Protein AF-A0AAU3PXA5-F1 (afdb_monomer_lite)

Structure (mmCIF, N/CA/C/O backbone):
data_AF-A0AAU3PXA5-F1
#
_entry.id   AF-A0AAU3PXA5-F1
#
loop_
_atom_site.group_PDB
_atom_site.id
_atom_site.type_symbol
_atom_site.label_atom_id
_atom_site.label_alt_id
_atom_site.label_comp_id
_atom_site.label_asym_id
_atom_site.label_entity_id
_atom_site.label_seq_id
_atom_site.pdbx_PDB_ins_code
_atom_site.Cartn_x
_atom_site.Cartn_y
_atom_site.Cartn_z
_atom_site.occupancy
_atom_site.B_iso_or_equiv
_atom_site.auth_seq_id
_atom_site.auth_comp_id
_atom_site.auth_asym_id
_atom_site.auth_atom_id
_atom_site.pdbx_PDB_model_num
ATOM 1 N N . MET A 1 1 ? 15.608 -9.617 -27.923 1.00 47.84 1 MET A N 1
ATOM 2 C CA . MET A 1 1 ? 14.326 -9.577 -27.190 1.00 47.84 1 MET A CA 1
ATOM 3 C C . MET A 1 1 ? 13.743 -8.193 -27.395 1.00 47.84 1 MET A C 1
ATOM 5 O O . MET A 1 1 ? 14.314 -7.245 -26.876 1.00 47.84 1 MET A O 1
ATOM 9 N N . LEU A 1 2 ? 12.696 -8.069 -28.218 1.00 52.81 2 LEU A N 1
ATOM 10 C CA . LEU A 1 2 ? 11.976 -6.806 -28.411 1.00 52.81 2 LEU A CA 1
ATOM 11 C C . LEU A 1 2 ? 11.156 -6.513 -27.149 1.00 52.81 2 LEU A C 1
ATOM 13 O O . LEU A 1 2 ? 9.983 -6.868 -27.065 1.00 52.81 2 LEU A O 1
ATOM 17 N N . TYR A 1 3 ? 11.770 -5.903 -26.143 1.00 56.94 3 TYR A N 1
ATOM 18 C CA . TYR A 1 3 ? 10.990 -5.197 -25.136 1.00 56.94 3 TYR A CA 1
ATOM 19 C C . TYR A 1 3 ? 10.439 -3.938 -25.812 1.00 56.94 3 TYR A C 1
ATOM 21 O O . TYR A 1 3 ? 11.200 -3.080 -26.248 1.00 56.94 3 TYR A O 1
ATOM 29 N N . ASN A 1 4 ? 9.118 -3.857 -25.981 1.00 72.69 4 ASN A N 1
ATOM 30 C CA . ASN A 1 4 ? 8.476 -2.684 -26.568 1.00 72.69 4 ASN A CA 1
ATOM 31 C C . ASN A 1 4 ? 8.512 -1.558 -25.522 1.00 72.69 4 ASN A C 1
ATOM 33 O O . ASN A 1 4 ? 7.711 -1.565 -24.589 1.00 72.69 4 ASN A O 1
ATOM 37 N N . GLY A 1 5 ? 9.479 -0.642 -25.638 1.00 70.62 5 GLY A N 1
ATOM 38 C CA . GLY A 1 5 ? 9.683 0.484 -24.714 1.00 70.62 5 GLY A CA 1
ATOM 39 C C . GLY A 1 5 ? 8.392 1.231 -24.342 1.00 70.62 5 GLY A C 1
ATOM 40 O O . GLY A 1 5 ? 8.137 1.395 -23.150 1.00 70.62 5 GLY A O 1
ATOM 41 N N . PRO A 1 6 ? 7.527 1.582 -25.314 1.00 78.94 6 PRO A N 1
ATOM 42 C CA . PRO A 1 6 ? 6.183 2.100 -25.057 1.00 78.94 6 PRO A CA 1
ATOM 43 C C . PRO A 1 6 ? 5.331 1.268 -24.085 1.00 78.94 6 PRO A C 1
ATOM 45 O O . PRO A 1 6 ? 4.703 1.834 -23.201 1.00 78.94 6 PRO A O 1
ATOM 48 N N . ILE A 1 7 ? 5.339 -0.066 -24.190 1.00 82.19 7 ILE A N 1
ATOM 49 C CA . ILE A 1 7 ? 4.559 -0.948 -23.301 1.00 82.19 7 ILE A CA 1
ATOM 50 C C . ILE A 1 7 ? 5.124 -0.927 -21.879 1.00 82.19 7 ILE A C 1
ATOM 52 O O . ILE A 1 7 ? 4.361 -0.870 -20.919 1.00 82.19 7 ILE A O 1
ATOM 56 N N . LEU A 1 8 ? 6.453 -0.953 -21.727 1.00 79.50 8 LEU A N 1
ATOM 57 C CA . LEU A 1 8 ? 7.088 -0.860 -20.407 1.00 79.50 8 LEU A CA 1
ATOM 58 C C . LEU A 1 8 ? 6.833 0.498 -19.748 1.00 79.50 8 LEU A C 1
ATOM 60 O O . LEU A 1 8 ? 6.679 0.565 -18.530 1.00 79.50 8 LEU A O 1
ATOM 64 N N . GLN A 1 9 ? 6.769 1.562 -20.547 1.00 82.25 9 GLN A N 1
ATOM 65 C CA . GLN A 1 9 ? 6.438 2.892 -20.060 1.00 82.25 9 GLN A CA 1
ATOM 66 C C . GLN A 1 9 ? 4.978 2.981 -19.602 1.00 82.25 9 GLN A C 1
ATOM 68 O O . GLN A 1 9 ? 4.743 3.367 -18.461 1.00 82.25 9 GLN A O 1
ATOM 73 N N . THR A 1 10 ? 4.018 2.542 -20.422 1.00 85.81 10 THR A N 1
ATOM 74 C CA . THR A 1 10 ? 2.601 2.499 -20.024 1.00 85.81 10 THR A CA 1
ATOM 75 C C . THR A 1 10 ? 2.398 1.653 -18.769 1.00 85.81 10 THR A C 1
ATOM 77 O O . THR A 1 10 ? 1.760 2.104 -17.824 1.00 85.81 10 THR A O 1
ATOM 80 N N . LEU A 1 11 ? 3.013 0.469 -18.700 1.00 85.56 11 LEU A N 1
ATOM 81 C CA . LEU A 1 11 ? 2.925 -0.395 -17.523 1.00 85.56 11 LEU A CA 1
ATOM 82 C C . LEU A 1 11 ? 3.503 0.278 -16.266 1.00 85.56 11 LEU A C 1
ATOM 84 O O . LEU A 1 11 ? 2.931 0.165 -15.186 1.00 85.56 11 LEU A O 1
ATOM 88 N N . SER A 1 12 ? 4.628 0.986 -16.391 1.00 85.25 12 SER A N 1
ATOM 89 C CA . SER A 1 12 ? 5.231 1.734 -15.280 1.00 85.25 12 SER A CA 1
ATOM 90 C C . SER A 1 12 ? 4.312 2.853 -14.773 1.00 85.25 12 SER A C 1
ATOM 92 O O . SER A 1 12 ? 4.153 3.013 -13.562 1.00 85.25 12 SER A O 1
ATOM 94 N N . GLU A 1 13 ? 3.675 3.590 -15.683 1.00 88.94 13 GLU A N 1
ATOM 95 C CA . GLU A 1 13 ? 2.747 4.683 -15.366 1.00 88.94 13 GLU A CA 1
ATOM 96 C C . GLU A 1 13 ? 1.453 4.172 -14.710 1.00 88.94 13 GLU A C 1
ATOM 98 O O . GLU A 1 13 ? 0.984 4.747 -13.722 1.00 88.94 13 GLU A O 1
ATOM 103 N N . GLU A 1 14 ? 0.903 3.061 -15.205 1.00 90.69 14 GLU A N 1
ATOM 104 C CA . GLU A 1 14 ? -0.277 2.408 -14.632 1.00 90.69 14 GLU A CA 1
ATOM 105 C C . GLU A 1 14 ? 0.009 1.877 -13.224 1.00 90.69 14 GLU A C 1
ATOM 107 O O . GLU A 1 14 ? -0.748 2.157 -12.291 1.00 90.69 14 GLU A O 1
ATOM 112 N N . LEU A 1 15 ? 1.134 1.178 -13.033 1.00 89.31 15 LEU A N 1
ATOM 113 C CA . LEU A 1 15 ? 1.541 0.674 -11.719 1.00 89.31 15 LEU A CA 1
ATOM 114 C C . LEU A 1 15 ? 1.739 1.813 -10.715 1.00 89.31 15 LEU A C 1
ATOM 116 O O . LEU A 1 15 ? 1.247 1.725 -9.589 1.00 89.31 15 LEU A O 1
ATOM 120 N N . ALA A 1 16 ? 2.395 2.904 -11.119 1.00 87.12 16 ALA A N 1
ATOM 121 C CA . ALA A 1 16 ? 2.582 4.074 -10.264 1.00 87.12 16 ALA A CA 1
ATOM 122 C C . ALA A 1 16 ? 1.244 4.730 -9.881 1.00 87.12 16 ALA A C 1
ATOM 124 O O . ALA A 1 16 ? 1.036 5.089 -8.719 1.00 87.12 16 ALA A O 1
ATOM 125 N N . THR A 1 17 ? 0.319 4.841 -10.838 1.00 92.12 17 THR A N 1
ATOM 126 C CA . THR A 1 17 ? -1.015 5.416 -10.624 1.00 92.12 17 THR A CA 1
ATOM 127 C C . THR A 1 17 ? -1.845 4.565 -9.665 1.00 92.12 17 THR A C 1
ATOM 129 O O . THR A 1 17 ? -2.378 5.080 -8.680 1.00 92.12 17 THR A O 1
ATOM 132 N N . HIS A 1 18 ? -1.919 3.254 -9.903 1.00 89.62 18 HIS A N 1
ATOM 133 C CA . HIS A 1 18 ? -2.652 2.326 -9.043 1.00 89.62 18 HIS A CA 1
ATOM 134 C C . HIS A 1 18 ? -2.061 2.258 -7.639 1.00 89.62 18 HIS A C 1
ATOM 136 O O . HIS A 1 18 ? -2.808 2.286 -6.661 1.00 89.62 18 HIS A O 1
ATOM 142 N N . ARG A 1 19 ? -0.729 2.256 -7.526 1.00 88.31 19 ARG A N 1
ATOM 143 C CA . ARG A 1 19 ? -0.044 2.349 -6.237 1.00 88.31 19 ARG A CA 1
ATOM 144 C C . ARG A 1 19 ? -0.441 3.617 -5.490 1.00 88.31 19 ARG A C 1
ATOM 146 O O . ARG A 1 19 ? -0.805 3.545 -4.321 1.00 88.31 19 ARG A O 1
ATOM 153 N N . GLY A 1 20 ? -0.370 4.771 -6.155 1.00 89.06 20 GLY A N 1
ATOM 154 C CA . GLY A 1 20 ? -0.716 6.058 -5.555 1.00 89.06 20 GLY A CA 1
ATOM 155 C C . GLY A 1 20 ? -2.154 6.086 -5.041 1.00 89.06 20 GLY A C 1
ATOM 156 O O . GLY A 1 20 ? -2.391 6.495 -3.906 1.00 89.06 20 GLY A O 1
ATOM 157 N N . ALA A 1 21 ? -3.097 5.581 -5.840 1.00 91.75 21 ALA A N 1
ATOM 158 C CA . ALA A 1 21 ? -4.500 5.474 -5.451 1.00 91.75 21 ALA A CA 1
ATOM 159 C C . ALA A 1 21 ? -4.700 4.545 -4.243 1.00 91.75 21 ALA A C 1
ATOM 161 O O . ALA A 1 21 ? -5.400 4.907 -3.299 1.00 91.75 21 ALA A O 1
ATOM 162 N N . LEU A 1 22 ? -4.052 3.376 -4.237 1.00 89.44 22 LEU A N 1
ATOM 163 C CA . LEU A 1 22 ? -4.183 2.402 -3.154 1.00 89.44 22 LEU A CA 1
ATOM 164 C C . LEU A 1 22 ? -3.592 2.919 -1.835 1.00 89.44 22 LEU A C 1
ATOM 166 O O . LEU A 1 22 ? -4.213 2.775 -0.785 1.00 89.44 22 LEU A O 1
ATOM 170 N N . VAL A 1 23 ? -2.429 3.575 -1.888 1.00 90.19 23 VAL A N 1
ATOM 171 C CA . VAL A 1 23 ? -1.803 4.206 -0.715 1.00 90.19 23 VAL A CA 1
ATOM 172 C C . VAL A 1 23 ? -2.682 5.331 -0.165 1.00 90.19 23 VAL A C 1
ATOM 174 O O . VAL A 1 23 ? -2.865 5.424 1.049 1.00 90.19 23 VAL A O 1
ATOM 177 N N . ALA A 1 24 ? -3.253 6.163 -1.041 1.00 91.69 24 ALA A N 1
ATOM 178 C CA . ALA A 1 24 ? -4.154 7.235 -0.632 1.00 91.69 24 ALA A CA 1
ATOM 179 C C . ALA A 1 24 ? -5.410 6.686 0.062 1.00 91.69 24 ALA A C 1
ATOM 181 O O . ALA A 1 24 ? -5.784 7.170 1.130 1.00 91.69 24 ALA A O 1
ATOM 182 N N . GLU A 1 25 ? -6.026 5.641 -0.495 1.00 91.75 25 GLU A N 1
ATOM 183 C CA . GLU A 1 25 ? -7.217 5.030 0.095 1.00 91.75 25 GLU A CA 1
ATOM 184 C C . GLU A 1 25 ? -6.908 4.333 1.425 1.00 91.75 25 GLU A C 1
ATOM 186 O O . GLU A 1 25 ? -7.638 4.493 2.404 1.00 91.75 25 GLU A O 1
ATOM 191 N N . ALA A 1 26 ? -5.771 3.638 1.514 1.00 90.06 26 ALA A N 1
ATOM 192 C CA . ALA A 1 26 ? -5.319 3.047 2.765 1.00 90.06 26 ALA A CA 1
ATOM 193 C C . ALA A 1 26 ? -5.093 4.120 3.846 1.00 90.06 26 ALA A C 1
ATOM 195 O O . ALA A 1 26 ? -5.526 3.936 4.985 1.00 90.06 26 ALA A O 1
ATOM 196 N N . ALA A 1 27 ? -4.492 5.265 3.503 1.00 90.19 27 ALA A N 1
ATOM 197 C CA . ALA A 1 27 ? -4.306 6.387 4.425 1.00 90.19 27 ALA A CA 1
ATOM 198 C C . ALA A 1 27 ? -5.642 7.016 4.866 1.00 90.19 27 ALA A C 1
ATOM 200 O O . ALA A 1 27 ? -5.828 7.309 6.052 1.00 90.19 27 ALA A O 1
ATOM 201 N N . ASN A 1 28 ? -6.602 7.165 3.947 1.00 91.75 28 ASN A N 1
ATOM 202 C CA . ASN A 1 28 ? -7.957 7.619 4.268 1.00 91.75 28 ASN A CA 1
ATOM 203 C C . ASN A 1 28 ? -8.634 6.675 5.268 1.00 91.75 28 ASN A C 1
ATOM 205 O O . ASN A 1 28 ? -9.216 7.134 6.256 1.00 91.75 28 ASN A O 1
ATOM 209 N N . LEU A 1 29 ? -8.502 5.361 5.063 1.00 91.75 29 LEU A N 1
ATOM 210 C CA . LEU A 1 29 ? -9.017 4.359 5.988 1.00 91.75 29 LEU A CA 1
ATOM 211 C C . LEU A 1 29 ? -8.336 4.445 7.361 1.00 91.75 29 LEU A C 1
ATOM 213 O O . LEU A 1 29 ? -9.034 4.377 8.372 1.00 91.75 29 LEU A O 1
ATOM 217 N N . GLN A 1 30 ? -7.011 4.643 7.435 1.00 90.00 30 GLN A N 1
ATOM 218 C CA . GLN A 1 30 ? -6.319 4.857 8.718 1.00 90.00 30 GLN A CA 1
ATOM 219 C C . GLN A 1 30 ? -6.886 6.075 9.459 1.00 90.00 30 GLN A C 1
ATOM 221 O O . GLN A 1 30 ? -7.168 6.012 10.658 1.00 90.00 30 GLN A O 1
ATOM 226 N N . ALA A 1 31 ? -7.093 7.186 8.750 1.00 90.81 31 ALA A N 1
ATOM 227 C CA . ALA A 1 31 ? -7.643 8.402 9.335 1.00 90.81 31 ALA A CA 1
ATOM 228 C C . ALA A 1 31 ? -9.090 8.206 9.820 1.00 90.81 31 ALA A C 1
ATOM 230 O O . ALA A 1 31 ? -9.438 8.637 10.924 1.00 90.81 31 ALA A O 1
ATOM 231 N N . ALA A 1 32 ? -9.928 7.529 9.030 1.00 89.06 32 ALA A N 1
ATOM 232 C CA . ALA A 1 32 ? -11.297 7.190 9.409 1.00 89.06 32 ALA A CA 1
ATOM 233 C C . ALA A 1 32 ? -11.331 6.262 10.632 1.00 89.06 32 ALA A C 1
ATOM 235 O O . ALA A 1 32 ? -12.094 6.505 11.565 1.00 89.06 32 ALA A O 1
ATOM 236 N N . ALA A 1 33 ? -10.452 5.261 10.670 1.00 89.19 33 ALA A N 1
ATOM 237 C CA . ALA A 1 33 ? -10.312 4.339 11.788 1.00 89.19 33 ALA A CA 1
ATOM 238 C C . ALA A 1 33 ? -9.935 5.049 13.091 1.00 89.19 33 ALA A C 1
ATOM 240 O O . ALA A 1 33 ? -10.549 4.799 14.124 1.00 89.19 33 ALA A O 1
ATOM 241 N N . LYS A 1 34 ? -8.979 5.986 13.038 1.00 89.56 34 LYS A N 1
ATOM 242 C CA . LYS A 1 34 ? -8.588 6.808 14.196 1.00 89.56 34 LYS A CA 1
ATOM 243 C C . LYS A 1 34 ? -9.772 7.622 14.730 1.00 89.56 34 LYS A C 1
ATOM 245 O O . LYS A 1 34 ? -9.997 7.662 15.935 1.00 89.56 34 LYS A O 1
ATOM 250 N N . ARG A 1 35 ? -10.565 8.229 13.839 1.00 89.31 35 ARG A N 1
ATOM 251 C CA . ARG A 1 35 ? -11.771 8.989 14.219 1.00 89.31 35 ARG A CA 1
ATOM 252 C C . ARG A 1 35 ? -12.854 8.094 14.824 1.00 89.31 35 ARG A C 1
ATOM 254 O O . ARG A 1 35 ? -13.450 8.471 15.828 1.00 89.31 35 ARG A O 1
ATOM 261 N N . LEU A 1 36 ? -13.087 6.918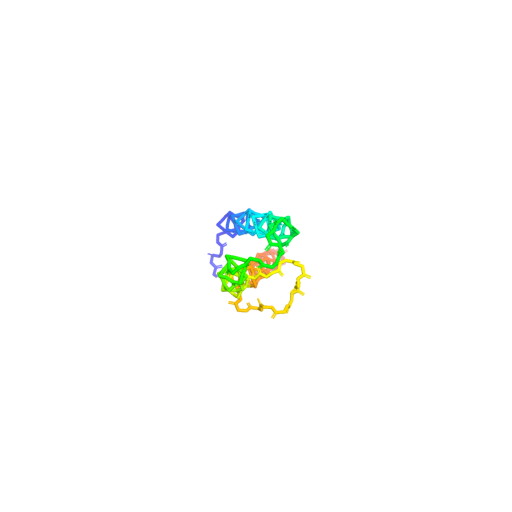 14.239 1.00 87.62 36 LEU A N 1
ATOM 262 C CA . LEU A 1 36 ? -14.042 5.933 14.755 1.00 87.62 36 LEU A CA 1
ATOM 263 C C . LEU A 1 36 ? -13.628 5.399 16.126 1.00 87.62 36 LEU A C 1
ATOM 265 O O . LEU A 1 36 ? -14.476 5.301 17.003 1.00 87.62 36 LEU A O 1
ATOM 269 N N . GLY A 1 37 ? -12.338 5.126 16.336 1.00 87.62 37 GLY A N 1
ATOM 270 C CA . GLY A 1 37 ? -11.816 4.684 17.630 1.00 87.62 37 GLY A CA 1
ATOM 271 C C . GLY A 1 37 ? -12.118 5.663 18.761 1.00 87.62 37 GLY A C 1
ATOM 272 O O . GLY A 1 37 ? -12.554 5.244 19.825 1.00 87.62 37 GLY A O 1
ATOM 273 N N . ILE A 1 38 ? -11.968 6.965 18.504 1.00 84.56 38 ILE A N 1
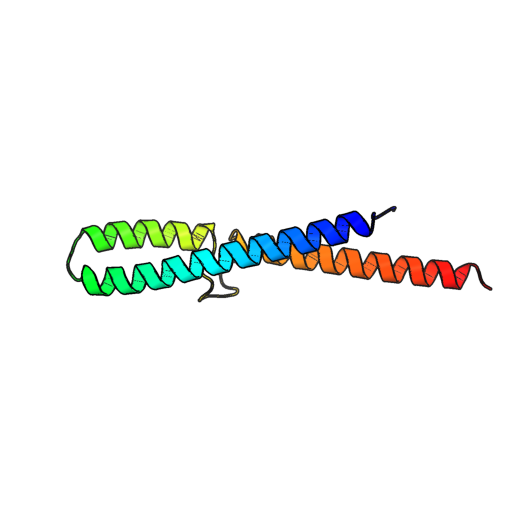ATOM 274 C CA . ILE A 1 38 ? -12.306 8.019 19.474 1.00 84.56 38 ILE A CA 1
ATOM 275 C C . ILE A 1 38 ? -13.825 8.105 19.682 1.00 84.56 38 ILE A C 1
ATOM 277 O O . ILE A 1 38 ? -14.294 8.257 20.805 1.00 84.56 38 ILE A O 1
ATOM 281 N N . ALA A 1 39 ? -14.609 8.027 18.604 1.00 83.31 39 ALA A N 1
ATOM 282 C CA . ALA A 1 39 ? -16.059 8.196 18.677 1.00 83.31 39 ALA A CA 1
ATOM 283 C C . ALA A 1 39 ? -16.783 7.009 19.337 1.00 83.31 39 ALA A C 1
ATOM 285 O O . ALA A 1 39 ? -17.864 7.191 19.895 1.00 83.31 39 ALA A O 1
ATOM 286 N N . TRP A 1 40 ? -16.232 5.798 19.226 1.00 86.69 40 TRP A N 1
ATOM 287 C CA . TRP A 1 40 ? -16.863 4.540 19.643 1.00 86.69 40 TRP A CA 1
ATOM 288 C C . TRP A 1 40 ? -16.120 3.847 20.791 1.00 86.69 40 TRP A C 1
ATOM 290 O O . TRP A 1 40 ? -16.240 2.634 20.967 1.00 86.69 40 TRP A O 1
ATOM 300 N N . GLU A 1 41 ? -15.349 4.595 21.575 1.00 80.81 41 GLU A N 1
ATOM 301 C CA . GLU A 1 41 ? -14.628 4.054 22.725 1.00 80.81 41 GLU A CA 1
ATOM 302 C C . GLU A 1 41 ? -15.590 3.328 23.692 1.00 80.81 41 GLU A C 1
ATOM 304 O O . GLU A 1 41 ? -16.630 3.860 24.083 1.00 80.81 41 GLU A O 1
ATOM 309 N N . GLY A 1 42 ? -15.275 2.073 24.035 1.00 74.44 42 GLY A N 1
ATOM 310 C CA . GLY A 1 42 ? -16.117 1.219 24.887 1.00 74.44 42 GLY A CA 1
ATOM 311 C C . GLY A 1 42 ? -17.318 0.555 24.191 1.00 74.44 42 GLY A C 1
ATOM 312 O O . GLY A 1 42 ? -18.119 -0.094 24.863 1.00 74.44 42 GLY A O 1
ATOM 313 N N . ASN A 1 43 ? -17.456 0.683 22.867 1.00 83.44 43 ASN A N 1
ATOM 314 C CA . ASN A 1 43 ? -18.510 0.039 22.079 1.00 83.44 43 ASN A CA 1
ATOM 315 C C . ASN A 1 43 ? -18.003 -1.251 21.407 1.00 83.44 43 ASN A C 1
ATOM 317 O O . ASN A 1 43 ? -16.985 -1.241 20.721 1.00 83.44 43 ASN A O 1
ATOM 321 N N . THR A 1 44 ? -18.758 -2.346 21.505 1.00 79.12 44 THR A N 1
ATOM 322 C CA . THR A 1 44 ? -18.451 -3.631 20.843 1.00 79.12 44 THR A CA 1
ATOM 323 C C . THR A 1 44 ? -18.389 -3.542 19.311 1.00 79.12 44 THR A C 1
ATOM 325 O O . THR A 1 44 ? -17.719 -4.348 18.667 1.00 79.12 44 THR A O 1
ATOM 328 N N . GLY A 1 45 ? -19.039 -2.546 18.700 1.00 80.62 45 GLY A N 1
ATOM 329 C CA . GLY A 1 45 ? -18.921 -2.257 17.268 1.00 80.62 45 GLY A CA 1
ATOM 330 C C . GLY A 1 45 ? -17.514 -1.822 16.842 1.00 80.62 45 GLY A C 1
ATOM 331 O O . GLY A 1 45 ? -17.119 -2.067 15.700 1.00 80.62 45 GLY A O 1
ATOM 332 N N . LEU A 1 46 ? -16.731 -1.239 17.757 1.00 86.81 46 LEU A N 1
ATOM 333 C CA . LEU A 1 46 ? -15.341 -0.868 17.505 1.00 86.81 46 LEU A CA 1
ATOM 334 C C . LEU A 1 46 ? -14.445 -2.106 17.361 1.00 86.81 46 LEU A C 1
ATOM 336 O O . LEU A 1 46 ? -13.586 -2.133 16.483 1.00 86.81 46 LEU A O 1
ATOM 340 N N . ASP A 1 47 ? -14.686 -3.157 18.146 1.00 86.75 47 ASP A N 1
ATOM 341 C CA . ASP A 1 47 ? -13.922 -4.408 18.054 1.00 86.75 47 ASP A CA 1
ATOM 342 C C . ASP A 1 47 ? -14.127 -5.086 16.696 1.00 86.75 47 ASP A C 1
ATOM 344 O O . ASP A 1 47 ? -13.166 -5.478 16.030 1.00 86.75 47 ASP A O 1
ATOM 348 N N . ALA A 1 48 ? -15.381 -5.163 16.237 1.00 87.00 48 ALA A N 1
ATOM 349 C CA . ALA A 1 48 ? -15.707 -5.717 14.925 1.00 87.00 48 ALA A CA 1
ATOM 350 C C . ALA A 1 48 ? -15.070 -4.902 13.786 1.00 87.00 48 ALA A C 1
ATOM 352 O O . ALA A 1 48 ? -14.518 -5.478 12.843 1.00 87.00 48 ALA A O 1
ATOM 353 N N . PHE A 1 49 ? -15.096 -3.570 13.892 1.00 90.00 49 PHE A N 1
ATOM 354 C CA . PHE A 1 49 ? -14.423 -2.687 12.943 1.00 90.00 49 PHE A CA 1
ATOM 355 C C 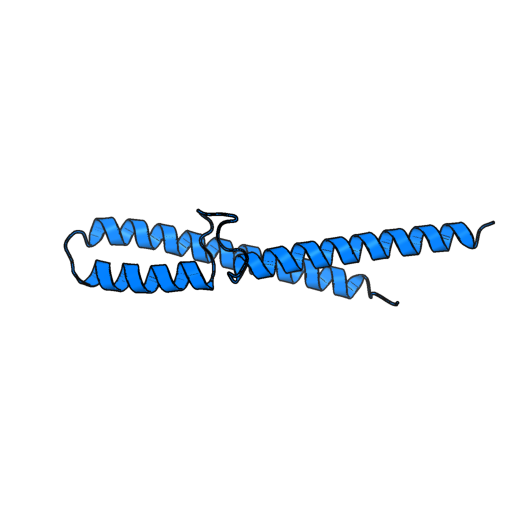. PHE A 1 49 ? -12.905 -2.905 12.941 1.00 90.00 49 PHE A C 1
ATOM 357 O O . PHE A 1 49 ? -12.319 -3.056 11.872 1.00 90.00 49 PHE A O 1
ATOM 364 N N . ASN A 1 50 ? -12.272 -2.994 14.112 1.00 90.06 50 ASN A N 1
ATOM 365 C CA . ASN A 1 50 ? -10.833 -3.220 14.232 1.00 90.06 50 ASN A CA 1
ATOM 366 C C . ASN A 1 50 ? -10.408 -4.561 13.617 1.00 90.06 50 ASN A C 1
ATOM 368 O O . ASN A 1 50 ? -9.384 -4.623 12.940 1.00 90.06 50 ASN A O 1
ATOM 372 N N . ILE A 1 51 ? -11.212 -5.618 13.774 1.00 91.00 51 ILE A N 1
ATOM 373 C CA . ILE A 1 51 ? -10.968 -6.914 13.121 1.00 91.00 51 ILE A CA 1
ATOM 374 C C . ILE A 1 51 ? -11.052 -6.783 11.596 1.00 91.00 51 ILE A C 1
ATOM 376 O O . ILE A 1 51 ? -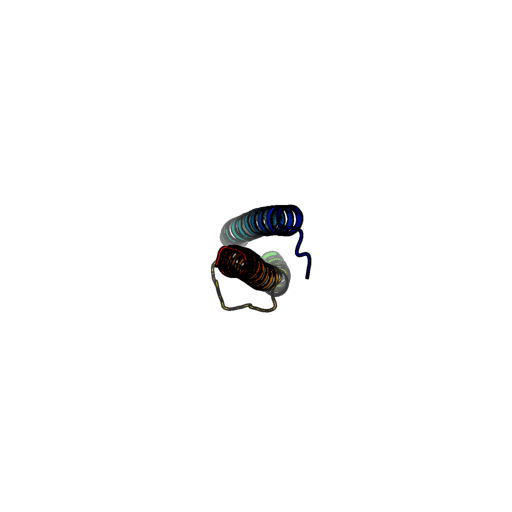10.179 -7.282 10.884 1.00 91.00 51 ILE A O 1
ATOM 380 N N . ALA A 1 52 ? -12.095 -6.126 11.079 1.00 91.00 52 ALA A N 1
ATOM 381 C CA . ALA A 1 52 ? -12.260 -5.923 9.640 1.00 91.00 52 ALA A CA 1
ATOM 382 C C . ALA A 1 52 ? -11.116 -5.080 9.057 1.00 91.00 52 ALA A C 1
ATOM 384 O O . ALA A 1 52 ? -10.529 -5.437 8.036 1.00 91.00 52 ALA A O 1
ATOM 385 N N . LYS A 1 53 ? -10.746 -4.010 9.760 1.00 91.44 53 LYS A N 1
ATOM 386 C CA . LYS A 1 53 ? -9.611 -3.160 9.429 1.00 91.44 53 LYS A CA 1
ATOM 387 C C . LYS A 1 53 ? -8.295 -3.934 9.423 1.00 91.44 53 LYS A C 1
ATOM 389 O O . LYS A 1 53 ? -7.500 -3.759 8.510 1.00 91.44 53 LYS A O 1
ATOM 394 N N . HIS A 1 54 ? -8.061 -4.793 10.408 1.00 91.19 54 HIS A N 1
ATOM 395 C CA . HIS A 1 54 ? -6.839 -5.585 10.454 1.00 91.19 54 HIS A CA 1
ATOM 396 C C . HIS A 1 54 ? -6.721 -6.516 9.239 1.00 91.19 54 HIS A C 1
ATOM 398 O O . HIS A 1 54 ? -5.657 -6.592 8.635 1.00 91.19 54 HIS A O 1
ATOM 404 N N . LYS A 1 55 ? -7.820 -7.164 8.825 1.00 91.50 55 LYS A N 1
ATOM 405 C CA . LYS A 1 55 ? -7.843 -7.970 7.591 1.00 91.50 55 LYS A CA 1
ATOM 406 C C . LYS A 1 55 ? -7.507 -7.133 6.358 1.00 91.50 55 LYS A C 1
ATOM 408 O O . LYS A 1 55 ? -6.751 -7.589 5.510 1.00 91.50 55 LYS A O 1
ATOM 413 N N . TRP A 1 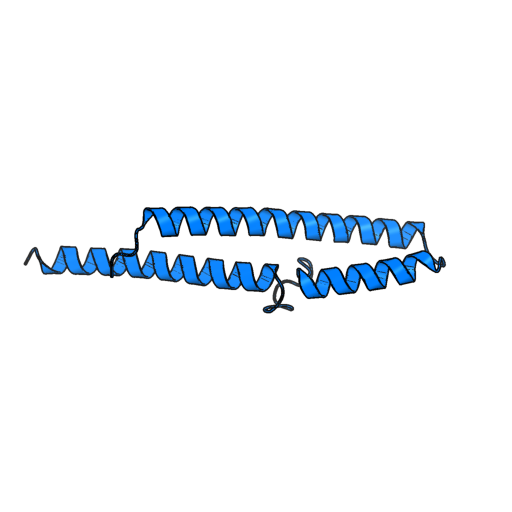56 ? -8.040 -5.914 6.283 1.00 91.62 56 TRP A N 1
ATOM 414 C CA . TRP A 1 56 ? -7.703 -4.976 5.215 1.00 91.62 56 TRP A CA 1
ATOM 415 C C . TRP A 1 56 ? -6.213 -4.614 5.214 1.00 91.62 56 TRP A C 1
ATOM 417 O O . TRP A 1 56 ? -5.571 -4.683 4.172 1.00 91.62 56 TRP A O 1
ATOM 427 N N . ASP A 1 57 ? -5.653 -4.274 6.376 1.00 90.75 57 ASP A N 1
ATOM 428 C CA . ASP A 1 57 ? -4.239 -3.910 6.509 1.00 90.75 57 ASP A CA 1
ATOM 429 C C . ASP A 1 57 ? -3.304 -5.073 6.122 1.00 90.75 57 ASP A C 1
ATOM 431 O O . ASP A 1 57 ? -2.238 -4.828 5.567 1.00 90.75 57 ASP A O 1
ATOM 435 N N . VAL A 1 58 ? -3.694 -6.326 6.384 1.00 90.56 58 VAL A N 1
ATOM 436 C CA . VAL A 1 58 ? -2.934 -7.521 5.967 1.00 90.56 58 VAL A CA 1
ATOM 437 C C . VAL A 1 58 ? -2.978 -7.713 4.448 1.00 90.56 58 VAL A C 1
ATOM 439 O O . VAL A 1 58 ? -1.942 -7.954 3.836 1.00 90.56 58 VAL A O 1
ATOM 442 N N . GLU A 1 59 ? -4.158 -7.590 3.838 1.00 90.94 59 GLU A N 1
ATOM 443 C CA . GLU A 1 59 ? -4.357 -7.829 2.400 1.00 90.94 59 GLU A CA 1
ATOM 444 C C . GLU A 1 59 ? -3.728 -6.727 1.535 1.00 90.94 59 GLU A C 1
ATOM 446 O O . GLU A 1 59 ? -3.022 -6.980 0.554 1.00 90.94 59 GLU A O 1
ATOM 451 N N . PHE A 1 60 ? -3.987 -5.471 1.895 1.00 90.38 60 PHE A N 1
ATOM 452 C CA . PHE A 1 60 ? -3.606 -4.326 1.075 1.00 90.38 60 PHE A CA 1
ATOM 453 C C . PHE A 1 60 ? -2.311 -3.673 1.537 1.00 90.38 60 PHE A C 1
ATOM 455 O O . PHE A 1 60 ? -1.630 -3.063 0.718 1.00 90.38 60 PHE A O 1
ATOM 462 N N . GLY A 1 61 ? -1.921 -3.874 2.793 1.00 88.62 61 GLY A N 1
ATOM 463 C CA . GLY A 1 61 ? -0.758 -3.245 3.402 1.00 88.62 61 GLY A CA 1
ATOM 464 C C . GLY A 1 61 ? -1.145 -1.997 4.190 1.00 88.62 61 GLY A C 1
ATOM 465 O O . GLY A 1 61 ? -2.112 -1.297 3.875 1.00 88.62 61 GLY A O 1
ATOM 466 N N . ASN A 1 62 ? -0.369 -1.705 5.233 1.00 86.19 62 ASN A N 1
ATOM 467 C CA . ASN A 1 62 ? -0.511 -0.481 6.009 1.00 86.19 62 ASN A CA 1
ATOM 468 C C . ASN A 1 62 ? 0.581 0.528 5.603 1.00 86.19 62 ASN A C 1
ATOM 470 O O . ASN A 1 62 ? 1.751 0.275 5.892 1.00 86.19 62 ASN A O 1
ATOM 474 N N . PRO A 1 63 ? 0.227 1.682 5.006 1.00 77.56 63 PRO A N 1
ATOM 475 C CA . PRO A 1 63 ? 1.204 2.687 4.581 1.00 77.56 63 PRO A CA 1
ATOM 476 C C . PRO A 1 63 ? 1.925 3.377 5.752 1.00 77.56 63 PRO A C 1
ATOM 478 O O . PRO A 1 63 ? 2.986 3.957 5.565 1.00 77.56 63 PRO A O 1
ATOM 481 N N . GLU A 1 64 ? 1.391 3.317 6.979 1.00 80.44 64 GLU A N 1
ATOM 482 C CA . GLU A 1 64 ? 2.101 3.797 8.180 1.00 80.44 64 GLU A CA 1
ATOM 483 C C . GLU A 1 64 ? 3.193 2.811 8.642 1.00 80.44 64 GLU A C 1
ATOM 485 O O . GLU A 1 64 ? 3.986 3.139 9.524 1.00 80.44 64 GLU A O 1
ATOM 490 N N . LYS A 1 65 ? 3.237 1.609 8.053 1.00 76.12 65 LYS A N 1
ATOM 491 C CA . LYS A 1 65 ? 4.187 0.529 8.344 1.00 76.12 65 LYS A CA 1
ATOM 492 C C . LYS A 1 65 ? 4.907 0.064 7.075 1.00 76.12 65 LYS A C 1
ATOM 494 O O . LYS A 1 65 ? 4.980 -1.131 6.774 1.00 76.12 65 LYS A O 1
ATOM 499 N N . ASP A 1 66 ? 5.402 1.033 6.309 1.00 62.31 66 ASP A N 1
ATOM 500 C CA . ASP A 1 66 ? 6.126 0.787 5.064 1.00 62.31 66 ASP A CA 1
ATOM 501 C C . ASP A 1 66 ? 7.243 -0.256 5.258 1.00 62.31 66 ASP A C 1
ATOM 503 O O . ASP A 1 66 ? 8.103 -0.133 6.129 1.00 62.31 66 ASP A O 1
ATOM 507 N N . GLY A 1 67 ? 7.224 -1.298 4.421 1.00 62.34 67 GLY A N 1
ATOM 508 C CA . GLY A 1 67 ? 8.214 -2.380 4.429 1.00 62.34 67 GLY A CA 1
ATOM 509 C C . GLY A 1 67 ? 7.893 -3.584 5.323 1.00 62.34 67 GLY A C 1
ATOM 510 O O . GLY A 1 67 ? 8.578 -4.597 5.206 1.00 62.34 67 GLY A O 1
ATOM 511 N N . GLU A 1 68 ? 6.845 -3.539 6.153 1.00 67.31 68 GLU A N 1
ATOM 512 C CA . GLU A 1 68 ? 6.464 -4.674 7.017 1.00 67.31 68 GLU A CA 1
ATOM 513 C C . GLU A 1 68 ? 5.608 -5.738 6.305 1.00 67.31 68 GLU A C 1
ATOM 515 O O . GLU A 1 68 ? 5.330 -6.795 6.870 1.00 67.31 68 GLU A O 1
ATOM 520 N N . SER A 1 69 ? 5.158 -5.490 5.072 1.00 78.38 69 SER A N 1
ATOM 521 C CA . SER A 1 69 ? 4.241 -6.397 4.362 1.00 78.38 69 SER A CA 1
ATOM 522 C C . SER A 1 69 ? 4.595 -6.526 2.877 1.00 78.38 69 SER A C 1
ATOM 524 O O . SER A 1 69 ? 3.861 -6.019 2.025 1.00 78.38 69 SER A O 1
ATOM 526 N N . PRO A 1 70 ? 5.718 -7.191 2.541 1.00 81.69 70 PRO A N 1
ATOM 527 C CA . PRO A 1 70 ? 6.134 -7.386 1.150 1.00 81.69 70 PRO A CA 1
ATOM 528 C C . PRO A 1 70 ? 5.109 -8.186 0.332 1.00 81.69 70 PRO A C 1
ATOM 530 O O . PRO A 1 70 ? 4.981 -7.947 -0.865 1.00 81.69 70 PRO A O 1
ATOM 533 N N . ASP A 1 71 ? 4.348 -9.064 0.989 1.00 87.31 71 ASP A N 1
ATOM 534 C CA . ASP A 1 71 ? 3.323 -9.906 0.360 1.00 87.31 71 ASP A CA 1
ATOM 535 C C . ASP A 1 71 ? 1.944 -9.229 0.265 1.00 87.31 71 ASP A C 1
ATOM 537 O O . ASP A 1 71 ? 1.008 -9.807 -0.281 1.00 87.31 71 ASP A O 1
ATOM 541 N N . SER A 1 72 ? 1.797 -8.007 0.788 1.00 90.62 72 SER A N 1
ATOM 542 C CA . SER A 1 72 ? 0.561 -7.232 0.630 1.00 90.62 72 SER A CA 1
ATOM 543 C C . SER A 1 72 ? 0.409 -6.708 -0.797 1.00 90.62 72 SER A C 1
ATOM 545 O O . SER A 1 72 ? 1.388 -6.583 -1.532 1.00 90.62 72 SER A O 1
ATOM 547 N N . THR A 1 73 ? -0.803 -6.307 -1.180 1.00 90.44 73 THR A N 1
ATOM 548 C CA . THR A 1 73 ? -1.058 -5.727 -2.509 1.00 90.44 73 THR A CA 1
ATOM 549 C C . THR A 1 73 ? -0.150 -4.524 -2.802 1.00 90.44 73 THR A C 1
ATOM 551 O O . THR A 1 73 ? 0.438 -4.459 -3.883 1.00 90.44 73 THR A O 1
ATOM 554 N N . ILE A 1 74 ? 0.031 -3.596 -1.848 1.00 89.19 74 ILE A N 1
ATOM 555 C CA . ILE A 1 74 ? 0.976 -2.474 -2.001 1.00 89.19 74 ILE A CA 1
ATOM 556 C C . ILE A 1 74 ? 2.409 -2.995 -2.182 1.00 89.19 74 ILE A C 1
ATOM 558 O O . ILE A 1 74 ? 3.103 -2.551 -3.097 1.00 89.19 74 ILE A O 1
ATOM 562 N N . GLY A 1 75 ? 2.836 -3.962 -1.361 1.00 87.62 75 GLY A N 1
ATOM 563 C CA . GLY A 1 75 ? 4.175 -4.558 -1.433 1.00 87.62 75 GLY A CA 1
ATOM 564 C C . GLY A 1 75 ? 4.467 -5.237 -2.776 1.00 87.62 75 GLY A C 1
ATOM 565 O O . GLY A 1 75 ? 5.531 -5.029 -3.366 1.00 87.62 75 GLY A O 1
ATOM 566 N N . ILE A 1 76 ? 3.491 -5.969 -3.313 1.00 90.62 76 ILE A N 1
ATOM 567 C CA . ILE A 1 76 ? 3.573 -6.625 -4.620 1.00 90.62 76 ILE A CA 1
ATOM 568 C C . ILE A 1 76 ? 3.654 -5.583 -5.740 1.00 90.62 76 ILE A C 1
ATOM 570 O O . ILE A 1 76 ? 4.512 -5.697 -6.617 1.00 90.62 76 ILE A O 1
ATOM 574 N N . ILE A 1 77 ? 2.814 -4.542 -5.712 1.00 89.19 77 ILE A N 1
ATOM 575 C CA . ILE A 1 77 ? 2.861 -3.458 -6.708 1.00 89.19 77 ILE A CA 1
ATOM 576 C C . ILE A 1 77 ? 4.210 -2.727 -6.650 1.00 89.19 77 ILE A C 1
ATOM 578 O O . ILE A 1 77 ? 4.764 -2.377 -7.694 1.00 89.19 77 ILE A O 1
ATOM 582 N N . ASP A 1 78 ? 4.783 -2.544 -5.460 1.00 86.81 78 ASP A N 1
ATOM 583 C CA . ASP A 1 78 ? 6.120 -1.976 -5.285 1.00 86.81 78 ASP A CA 1
ATOM 584 C C . ASP A 1 78 ? 7.218 -2.845 -5.900 1.00 86.81 78 ASP A C 1
ATOM 586 O O . ASP A 1 78 ? 8.105 -2.343 -6.601 1.00 86.81 78 ASP A O 1
ATOM 590 N N . ALA A 1 79 ? 7.160 -4.155 -5.666 1.00 88.38 79 ALA A N 1
ATOM 591 C CA . ALA A 1 79 ? 8.094 -5.106 -6.252 1.00 88.38 79 ALA A CA 1
ATOM 592 C C . ALA A 1 79 ? 7.986 -5.126 -7.786 1.00 88.38 79 ALA A C 1
ATOM 594 O O . ALA A 1 79 ? 9.006 -5.070 -8.477 1.00 88.38 79 ALA A O 1
ATOM 595 N N . LEU A 1 80 ? 6.760 -5.129 -8.320 1.00 86.75 80 LEU A N 1
ATOM 596 C CA . LEU A 1 80 ? 6.497 -5.069 -9.758 1.00 86.75 80 LEU A CA 1
ATOM 597 C C . LEU A 1 80 ? 7.009 -3.764 -10.368 1.00 86.75 80 LEU A C 1
ATOM 599 O O . LEU A 1 80 ? 7.705 -3.800 -11.380 1.00 86.75 80 LEU A O 1
ATOM 603 N N . SER A 1 81 ? 6.744 -2.625 -9.728 1.00 86.56 81 SER A N 1
ATOM 604 C CA . SER A 1 81 ? 7.209 -1.314 -10.195 1.00 86.56 81 SER A CA 1
ATOM 605 C C . SER A 1 81 ? 8.736 -1.266 -10.289 1.00 86.56 81 SER A C 1
ATOM 607 O O . SER A 1 81 ? 9.287 -0.825 -11.297 1.00 86.56 81 SER A O 1
ATOM 609 N N . LYS A 1 82 ? 9.439 -1.797 -9.279 1.00 87.00 82 LYS A N 1
ATOM 610 C CA . LYS A 1 82 ? 10.906 -1.908 -9.287 1.00 87.00 82 LYS A CA 1
ATOM 611 C C . LYS A 1 82 ? 11.408 -2.835 -10.395 1.00 87.00 82 LYS A C 1
ATOM 613 O O . LYS A 1 82 ? 12.384 -2.498 -11.062 1.00 87.00 82 LYS A O 1
ATOM 618 N N . ALA A 1 83 ? 10.756 -3.977 -10.608 1.00 86.38 83 ALA A N 1
ATOM 619 C CA . ALA A 1 83 ? 11.127 -4.918 -11.662 1.00 86.38 83 ALA A CA 1
ATOM 620 C C . ALA A 1 83 ? 10.931 -4.319 -13.065 1.00 86.38 83 ALA A C 1
ATOM 622 O O . ALA A 1 83 ? 11.802 -4.468 -13.923 1.00 86.38 83 ALA A O 1
ATOM 623 N N . VAL A 1 84 ? 9.830 -3.594 -13.289 1.00 85.81 84 VAL A N 1
ATOM 624 C CA . VAL A 1 84 ? 9.558 -2.887 -14.551 1.00 85.81 84 VAL A CA 1
ATOM 625 C C . VAL A 1 84 ? 10.588 -1.786 -14.789 1.00 85.81 84 VAL A C 1
ATOM 627 O O . VAL A 1 84 ? 11.131 -1.695 -15.889 1.00 85.81 84 VAL A O 1
ATOM 630 N N . GLU A 1 85 ? 10.937 -1.006 -13.765 1.00 84.69 85 GLU A N 1
ATOM 631 C CA . GLU A 1 85 ? 11.962 0.038 -13.879 1.00 84.69 85 GLU A CA 1
ATOM 632 C C . GLU A 1 85 ? 13.347 -0.551 -14.194 1.00 84.69 85 GLU A C 1
ATOM 634 O O . GLU A 1 85 ? 14.068 -0.048 -15.057 1.00 84.69 85 GLU A O 1
ATOM 639 N N . GLN A 1 86 ? 13.710 -1.667 -13.556 1.00 85.25 86 GLN A N 1
ATOM 640 C CA . GLN A 1 86 ? 14.942 -2.398 -13.867 1.00 85.25 86 GLN A CA 1
ATOM 641 C C . GLN A 1 86 ? 14.937 -2.946 -15.297 1.00 85.25 86 GLN A C 1
ATOM 643 O O . GLN A 1 86 ? 15.935 -2.809 -16.005 1.00 85.25 86 GLN A O 1
ATOM 648 N N . ALA A 1 87 ? 13.825 -3.530 -15.750 1.00 81.62 87 ALA A N 1
ATOM 649 C CA . ALA A 1 87 ? 13.686 -4.023 -17.117 1.00 81.62 87 ALA A CA 1
ATOM 650 C C . ALA A 1 87 ? 13.814 -2.887 -18.144 1.00 81.62 87 ALA A C 1
ATOM 652 O O . ALA A 1 87 ? 14.541 -3.031 -19.128 1.00 81.62 87 ALA A O 1
ATOM 653 N N . LYS A 1 88 ? 13.184 -1.736 -17.876 1.00 80.12 88 LYS A N 1
ATOM 654 C CA . LYS A 1 88 ? 13.291 -0.517 -18.685 1.00 80.12 88 LYS A CA 1
ATOM 655 C C . LYS A 1 88 ? 14.743 -0.042 -18.780 1.00 80.12 88 LYS A C 1
ATOM 657 O O . LYS A 1 88 ? 15.257 0.162 -19.878 1.00 80.12 88 LYS A O 1
ATOM 662 N N . ASN A 1 89 ? 15.435 0.056 -17.645 1.00 81.00 89 ASN A N 1
ATOM 663 C CA . ASN A 1 89 ? 16.839 0.464 -17.602 1.00 81.00 89 ASN A CA 1
ATOM 664 C C . ASN A 1 89 ? 17.747 -0.520 -18.348 1.00 81.00 89 ASN A C 1
ATOM 666 O O . ASN A 1 89 ? 18.624 -0.095 -19.098 1.00 81.00 89 ASN A O 1
ATOM 670 N N . ASN A 1 90 ? 17.534 -1.826 -18.191 1.00 78.38 90 ASN A N 1
ATOM 671 C CA . ASN A 1 90 ? 18.309 -2.845 -18.897 1.00 78.38 90 ASN A CA 1
ATOM 672 C C . ASN A 1 90 ? 18.088 -2.788 -20.415 1.00 78.38 90 ASN A C 1
ATOM 674 O O . ASN A 1 90 ? 19.055 -2.914 -21.166 1.00 78.38 90 ASN A O 1
ATOM 678 N N . ALA A 1 91 ? 16.851 -2.557 -20.866 1.00 71.50 91 ALA A N 1
ATOM 679 C CA . ALA A 1 91 ? 16.528 -2.407 -22.282 1.00 71.50 91 ALA A CA 1
ATOM 680 C C . ALA A 1 91 ? 17.238 -1.189 -22.899 1.00 71.50 91 ALA A C 1
ATOM 682 O O . ALA A 1 91 ? 17.929 -1.333 -23.907 1.00 71.50 91 ALA A O 1
ATOM 683 N N . PHE A 1 92 ? 17.182 -0.023 -22.243 1.00 70.25 92 PHE A N 1
ATOM 684 C CA . PHE A 1 92 ? 17.874 1.181 -22.720 1.00 70.25 92 PHE A CA 1
ATOM 685 C C 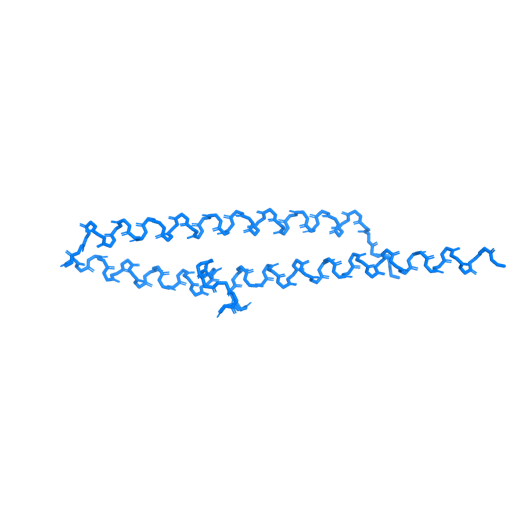. PHE A 1 92 ? 19.401 1.018 -22.781 1.00 70.25 92 PHE A C 1
ATOM 687 O O . PHE A 1 92 ? 20.036 1.448 -23.746 1.00 70.25 92 PHE A O 1
ATOM 694 N N . HIS A 1 93 ? 20.012 0.367 -21.785 1.00 70.31 93 HIS A N 1
ATOM 695 C CA . HIS A 1 93 ? 21.458 0.117 -21.795 1.00 70.31 93 HIS A CA 1
ATOM 696 C C . HIS A 1 93 ? 21.881 -0.909 -22.857 1.00 70.31 93 HIS A C 1
ATOM 698 O O . HIS A 1 93 ? 22.981 -0.796 -23.405 1.00 70.31 93 HIS A O 1
ATOM 704 N N . ALA A 1 94 ? 21.047 -1.913 -23.142 1.00 62.53 94 ALA A N 1
ATOM 705 C CA . ALA A 1 94 ? 21.319 -2.895 -24.187 1.00 62.53 94 ALA A CA 1
ATOM 706 C C . ALA A 1 94 ? 21.298 -2.250 -25.583 1.00 62.53 94 ALA A C 1
ATOM 708 O O . ALA A 1 94 ? 22.249 -2.439 -26.343 1.00 62.53 94 ALA A O 1
ATOM 709 N N . ASP A 1 95 ? 20.292 -1.425 -25.884 1.00 59.16 95 ASP A N 1
ATOM 710 C CA . ASP A 1 95 ? 20.186 -0.724 -27.172 1.00 59.16 95 ASP A CA 1
ATOM 711 C C . ASP A 1 95 ? 21.356 0.250 -27.400 1.00 59.16 95 ASP A C 1
ATOM 713 O O . ASP A 1 95 ? 21.926 0.304 -28.494 1.00 59.16 95 ASP A O 1
ATOM 717 N N . GLY A 1 96 ? 21.793 0.958 -26.352 1.00 60.84 96 GLY A N 1
ATOM 718 C CA . GLY A 1 96 ? 22.959 1.845 -26.418 1.00 60.84 96 GLY A CA 1
ATOM 719 C C . GLY A 1 96 ? 24.266 1.117 -26.758 1.00 60.84 96 GLY A C 1
ATOM 720 O O . GLY A 1 96 ? 25.040 1.592 -27.590 1.00 60.84 96 GLY A O 1
ATOM 721 N N . LYS A 1 97 ? 24.502 -0.069 -26.175 1.00 60.09 97 LYS A N 1
ATOM 722 C CA . LYS A 1 97 ? 25.700 -0.883 -26.464 1.00 60.09 97 LYS A CA 1
ATOM 723 C C . LYS A 1 97 ? 25.693 -1.470 -27.874 1.00 60.09 97 LYS A C 1
ATOM 725 O O . LYS A 1 97 ? 26.748 -1.564 -28.495 1.00 60.09 97 LYS A O 1
ATOM 730 N N . VAL A 1 98 ? 24.523 -1.854 -28.383 1.00 58.78 98 VAL A N 1
ATOM 731 C CA . VAL A 1 98 ? 24.386 -2.380 -29.748 1.00 58.78 98 VAL A CA 1
ATOM 732 C C . VAL A 1 98 ? 24.655 -1.280 -30.780 1.00 58.78 98 VAL A C 1
ATOM 734 O O . VAL A 1 98 ? 25.431 -1.503 -31.704 1.00 58.78 98 VAL A O 1
ATOM 737 N N . SER A 1 99 ? 24.109 -0.074 -30.585 1.00 55.19 99 SER A N 1
ATOM 738 C CA . SER A 1 99 ? 24.372 1.086 -31.456 1.00 55.19 99 SER A CA 1
ATOM 739 C C . SER A 1 99 ? 25.868 1.430 -31.550 1.00 55.19 99 SER A C 1
ATOM 741 O O . SER A 1 99 ? 26.386 1.720 -32.626 1.00 55.19 99 SER A O 1
ATOM 743 N N . GLN A 1 100 ? 26.598 1.305 -30.438 1.00 55.62 100 GLN A N 1
ATOM 744 C CA . GLN A 1 100 ? 28.036 1.576 -30.384 1.00 55.62 100 GLN A CA 1
ATOM 745 C C . GLN A 1 100 ? 28.895 0.480 -31.050 1.00 55.62 100 GLN A C 1
ATOM 747 O O . GLN A 1 100 ? 29.989 0.772 -31.523 1.00 55.62 100 GLN A O 1
ATOM 752 N N . GLY A 1 101 ? 28.405 -0.764 -31.116 1.00 52.97 101 GLY A N 1
ATOM 753 C CA . GLY A 1 101 ? 29.108 -1.904 -31.721 1.00 52.97 101 GLY A CA 1
ATOM 754 C C . GLY A 1 101 ? 28.989 -2.016 -33.248 1.00 52.97 101 GLY A C 1
ATOM 755 O O . GLY A 1 101 ? 29.793 -2.712 -33.858 1.00 52.97 101 GLY A O 1
ATOM 756 N N . PHE A 1 102 ? 28.023 -1.332 -33.870 1.00 58.81 102 PHE A N 1
ATOM 757 C CA . PHE A 1 102 ? 27.846 -1.296 -35.332 1.00 58.81 102 PHE A CA 1
ATOM 758 C C . PHE A 1 102 ? 28.467 -0.057 -36.005 1.00 58.81 102 PHE A C 1
ATOM 760 O O . PHE A 1 102 ? 28.432 0.049 -37.229 1.00 58.81 102 PHE A O 1
ATOM 767 N N . GLY A 1 103 ? 29.020 0.878 -35.225 1.00 54.28 103 GLY A N 1
ATOM 768 C CA . GLY A 1 103 ? 29.679 2.094 -35.720 1.00 54.28 103 GLY A CA 1
ATOM 769 C C . GLY A 1 103 ? 31.213 2.043 -35.740 1.00 54.28 103 GLY A C 1
ATOM 770 O O . GLY A 1 103 ? 31.829 3.098 -35.888 1.00 54.28 103 GLY A O 1
ATOM 771 N N . GLY A 1 104 ? 31.813 0.865 -35.532 1.00 45.16 104 GLY A N 1
ATOM 772 C CA . GLY A 1 104 ? 33.263 0.628 -35.564 1.00 45.16 104 GLY A CA 1
ATOM 773 C C . GLY A 1 104 ? 33.725 -0.060 -36.839 1.00 45.16 104 GLY A C 1
ATOM 774 O O . GLY A 1 104 ? 32.961 -0.908 -37.351 1.00 45.16 104 GLY A O 1
#

Sequence (104 aa):
MLYNGPILQTLSEELATHRGALVAEAANLQAAAKRLGIAWEGNTGLDAFNIAKHKWDVEFGNPEKDGESPDSTIGIIDALSKAVEQAKNNAFHADGKVSQGFGG

Foldseek 3Di:
DPPPLVVLVVLLVVLVVVLVVLQVVLVVLVVVLVVCCVVQPPHPVNVVVVVVNVVVCQAANHPVDPPPHCPHVSNVSVVVSVVSVVVSVVVVVVVVVVVVVVVD

Secondary structure (DSSP, 8-state):
----HHHHHHHHHHHHHHHHHHHHHHHHHHHHHHHHHHHTTT-HHHHHHHHHHHHHHHHH--GGGTTS-TTSHHHHHHHHHHHHHHHHHHHHHHHHHHHHHS--

Radius of gyration: 20.79 Å; chains: 1; bounding box: 52×19×61 Å

pLDDT: mean 81.26, std 11.99, range [45.16, 92.12]